Protein AF-A0A173FE95-F1 (afdb_monomer_lite)

Organism: NCBI:txid1844855

InterPro domains:
  IPR000941 Enolase [PTHR11902] (1-89)
  IPR020810 Enolase, C-terminal TIM barrel domain [PF00113] (1-90)
  IPR020810 Enolase, C-terminal TIM barrel domain [SM01192] (1-90)
  IPR036849 Enolase-like, C-terminal domain superfamily [G3DSA:3.20.20.120] (1-90)
  IPR036849 Enolase-like, C-terminal domain superfamily [SSF51604] (1-90)

Secondary structure (DSSP, 8-state):
---EEEEE-TT-SSHHHHHHHHHHHHHHHHHHHHHHH-GGGG-B-TTS-B----S-HHHHHHHHHHHHHHTT-TTS-EEEEE--GGGG--

Structure (mmCIF, N/CA/C/O backbone):
data_AF-A0A173FE95-F1
#
_entry.id   AF-A0A173FE95-F1
#
loop_
_atom_site.group_PDB
_atom_site.id
_atom_site.type_symbol
_atom_site.label_atom_id
_atom_site.label_alt_id
_atom_site.label_comp_id
_atom_site.label_asym_id
_atom_site.label_entity_id
_atom_site.label_seq_id
_atom_site.pdbx_PDB_ins_code
_atom_site.Cartn_x
_atom_site.Cartn_y
_atom_site.Cartn_z
_atom_site.occupancy
_atom_site.B_iso_or_equiv
_atom_site.auth_seq_id
_atom_site.auth_comp_id
_atom_site.auth_asym_id
_atom_site.auth_atom_id
_atom_site.pdbx_PDB_model_num
ATOM 1 N N . ALA A 1 1 ? 6.662 3.752 -16.625 1.00 73.31 1 ALA A N 1
ATOM 2 C CA . ALA A 1 1 ? 6.684 3.169 -15.265 1.00 73.31 1 ALA A CA 1
ATOM 3 C C . ALA A 1 1 ? 5.621 3.884 -14.437 1.00 73.31 1 ALA A C 1
ATOM 5 O O . ALA A 1 1 ? 5.077 4.853 -14.933 1.00 73.31 1 ALA A O 1
ATOM 6 N N . MET A 1 2 ? 5.244 3.410 -13.259 1.00 84.31 2 MET A N 1
ATOM 7 C CA . MET A 1 2 ? 4.471 4.219 -12.305 1.00 84.31 2 MET A CA 1
ATOM 8 C C . MET A 1 2 ? 5.330 4.331 -11.054 1.00 84.31 2 MET A C 1
ATOM 10 O O . MET A 1 2 ? 5.945 3.333 -10.678 1.00 84.31 2 MET A O 1
ATOM 14 N N . GLN A 1 3 ? 5.445 5.532 -10.494 1.00 89.81 3 GLN A N 1
ATOM 15 C CA . GLN A 1 3 ? 6.401 5.796 -9.422 1.00 89.81 3 GLN A CA 1
ATOM 16 C C . GLN A 1 3 ? 5.894 5.241 -8.092 1.00 89.81 3 GLN A C 1
ATOM 18 O O . GLN A 1 3 ? 6.593 4.464 -7.444 1.00 89.81 3 GLN A O 1
ATOM 23 N N . GLU A 1 4 ? 4.657 5.575 -7.723 1.00 94.31 4 GLU A N 1
ATOM 24 C CA . GLU A 1 4 ? 4.115 5.255 -6.405 1.00 94.31 4 GLU A CA 1
ATOM 25 C C . GLU A 1 4 ? 2.792 4.506 -6.486 1.00 94.31 4 GLU A C 1
ATOM 27 O O . GLU A 1 4 ? 1.908 4.800 -7.296 1.00 94.31 4 GLU A O 1
ATOM 32 N N . PHE A 1 5 ? 2.639 3.572 -5.550 1.00 96.69 5 PHE A N 1
ATOM 33 C CA . PHE A 1 5 ? 1.392 2.886 -5.256 1.00 96.69 5 PHE A CA 1
ATOM 34 C C . PHE A 1 5 ? 1.149 2.971 -3.751 1.00 96.69 5 PHE A C 1
ATOM 36 O O . PHE A 1 5 ? 1.884 2.390 -2.950 1.00 96.69 5 PHE A O 1
ATOM 43 N N . MET A 1 6 ? 0.113 3.704 -3.367 1.00 97.88 6 MET A N 1
ATOM 44 C CA . MET A 1 6 ? -0.201 4.036 -1.982 1.00 97.88 6 MET A CA 1
ATOM 45 C C . MET A 1 6 ? -1.465 3.316 -1.517 1.00 97.88 6 MET A C 1
ATOM 47 O O . MET A 1 6 ? -2.387 3.086 -2.298 1.00 97.88 6 MET A O 1
ATOM 51 N N . ILE A 1 7 ? -1.540 3.024 -0.219 1.00 98.44 7 ILE A N 1
ATOM 52 C CA . ILE A 1 7 ? -2.762 2.548 0.439 1.00 98.44 7 ILE A CA 1
ATOM 53 C C . ILE A 1 7 ? -3.428 3.690 1.204 1.00 98.44 7 ILE A C 1
ATOM 55 O O . ILE A 1 7 ? -2.765 4.452 1.904 1.00 98.44 7 ILE A O 1
ATOM 59 N N . LEU A 1 8 ? -4.749 3.798 1.088 1.00 98.56 8 LEU A N 1
ATOM 60 C CA . LEU A 1 8 ? -5.550 4.821 1.751 1.00 98.56 8 LEU A CA 1
ATOM 61 C C . LEU A 1 8 ? -6.590 4.135 2.651 1.00 98.56 8 LEU A C 1
ATOM 63 O O . LEU A 1 8 ? -7.572 3.599 2.134 1.00 98.56 8 LEU A O 1
ATOM 67 N N . PRO A 1 9 ? -6.412 4.131 3.988 1.00 98.50 9 PRO A N 1
ATOM 68 C CA . PRO A 1 9 ? -7.340 3.496 4.930 1.00 98.50 9 PRO A CA 1
ATOM 69 C C . PRO A 1 9 ? -8.650 4.281 5.139 1.00 98.50 9 PRO A C 1
ATOM 71 O O . PRO A 1 9 ? -8.954 4.749 6.235 1.00 98.50 9 PRO A O 1
ATOM 74 N N . THR A 1 10 ? -9.442 4.443 4.081 1.00 98.50 10 THR A N 1
ATOM 75 C CA . THR A 1 10 ? -10.687 5.236 4.068 1.00 98.50 10 THR A CA 1
ATOM 76 C C . THR A 1 10 ? -11.804 4.652 4.938 1.00 98.50 10 THR A C 1
ATOM 78 O O . THR A 1 10 ? -12.690 5.387 5.365 1.00 98.50 10 THR A O 1
ATOM 81 N N . GLY A 1 11 ? -11.761 3.350 5.235 1.00 98.38 11 GLY A N 1
ATOM 82 C CA . GLY A 1 11 ? -12.726 2.662 6.097 1.00 98.38 11 GLY A CA 1
ATOM 83 C C . GLY A 1 11 ? -12.399 2.698 7.595 1.00 98.38 11 GLY A C 1
ATOM 84 O O . GLY A 1 11 ? -13.061 2.001 8.368 1.00 98.38 11 GLY A O 1
ATOM 85 N N . ALA A 1 12 ? -11.368 3.438 8.013 1.00 98.56 12 ALA A N 1
ATOM 86 C CA . ALA A 1 12 ? -11.011 3.613 9.419 1.00 98.56 12 ALA A CA 1
ATOM 87 C C . ALA A 1 12 ? -11.919 4.641 10.122 1.00 98.56 12 ALA A C 1
ATOM 89 O O . ALA A 1 12 ? -12.329 5.640 9.538 1.00 98.56 12 ALA A O 1
ATOM 90 N N . SER A 1 13 ? -12.190 4.430 11.412 1.00 98.38 13 SER A N 1
ATOM 91 C CA . SER A 1 13 ? -12.999 5.326 12.258 1.00 98.38 13 SER A CA 1
ATOM 92 C C . SER A 1 13 ? -12.193 6.443 12.931 1.00 98.38 13 SER A C 1
ATOM 94 O O . SER A 1 13 ? -12.757 7.360 13.525 1.00 98.38 13 SER A O 1
ATOM 96 N N . SER A 1 14 ? -10.863 6.368 12.867 1.00 98.69 14 SER A N 1
ATOM 97 C CA . SER A 1 14 ? -9.952 7.366 13.423 1.00 98.69 14 SER A CA 1
ATOM 98 C C . SER A 1 14 ? -8.604 7.323 12.715 1.00 98.69 14 SER A C 1
ATOM 100 O O . SER A 1 14 ? -8.231 6.309 12.123 1.00 98.69 14 SER A O 1
ATOM 102 N N . PHE A 1 15 ? -7.828 8.399 12.840 1.00 98.62 15 PHE A N 1
ATOM 103 C CA . PHE A 1 15 ? -6.464 8.428 12.314 1.00 98.62 15 PHE A CA 1
ATOM 104 C C . PHE A 1 15 ? -5.571 7.354 12.956 1.00 98.62 15 PHE A C 1
ATOM 106 O O . PHE A 1 15 ? -4.794 6.701 12.267 1.00 98.62 15 PHE A O 1
ATOM 113 N N . THR A 1 16 ? -5.722 7.099 14.259 1.00 98.75 16 THR A N 1
ATOM 114 C CA . THR A 1 16 ? -4.993 6.026 14.955 1.00 98.75 16 THR A CA 1
ATOM 115 C C . THR A 1 16 ? -5.296 4.655 14.354 1.00 98.75 16 THR A C 1
ATOM 117 O O . THR A 1 16 ? -4.387 3.851 14.147 1.00 98.75 16 THR A O 1
ATOM 120 N N . GLU A 1 17 ? -6.565 4.383 14.039 1.00 98.75 17 GLU A N 1
ATOM 121 C CA . GLU A 1 17 ? -6.950 3.145 13.363 1.00 98.75 17 GLU A CA 1
ATOM 122 C C . GLU A 1 17 ? -6.389 3.087 11.936 1.00 98.75 17 GLU A C 1
ATOM 124 O O . GLU A 1 17 ? -5.855 2.048 11.552 1.00 98.75 17 GLU A O 1
ATOM 129 N N . ALA A 1 18 ? -6.433 4.194 11.187 1.00 98.81 18 ALA A N 1
ATOM 130 C CA . ALA A 1 18 ? -5.862 4.274 9.843 1.00 98.81 18 ALA A CA 1
ATOM 131 C C . ALA A 1 18 ? -4.356 3.962 9.846 1.00 98.81 18 ALA A C 1
ATOM 133 O O . ALA A 1 18 ? -3.890 3.144 9.055 1.00 98.81 18 ALA A O 1
ATOM 134 N N . MET A 1 19 ? -3.605 4.539 10.788 1.00 98.75 19 MET A N 1
ATOM 135 C CA . MET A 1 19 ? -2.172 4.272 10.949 1.00 98.75 19 MET A CA 1
ATOM 136 C C . MET A 1 19 ? -1.888 2.809 11.292 1.00 98.75 19 MET A C 1
ATOM 138 O O . MET A 1 19 ? -0.960 2.212 10.742 1.00 98.75 19 MET A O 1
ATOM 142 N N . ARG A 1 20 ? -2.702 2.207 12.167 1.00 98.81 20 ARG A N 1
ATOM 143 C CA . ARG A 1 20 ? -2.598 0.782 12.500 1.00 98.81 20 ARG A CA 1
ATOM 144 C C . ARG A 1 20 ? -2.855 -0.096 11.273 1.00 98.81 20 ARG A C 1
ATOM 146 O O . ARG A 1 20 ? -2.042 -0.969 10.985 1.00 98.81 20 ARG A O 1
ATOM 153 N N . MET A 1 21 ? -3.932 0.168 10.527 1.00 98.81 21 MET A N 1
ATOM 154 C CA . MET A 1 21 ? -4.247 -0.542 9.280 1.00 98.81 21 MET A CA 1
ATOM 155 C C . MET A 1 21 ? -3.094 -0.442 8.278 1.00 98.81 21 MET A C 1
ATOM 157 O O . MET A 1 21 ? -2.644 -1.463 7.763 1.00 98.81 21 MET A O 1
ATOM 161 N N . GLY A 1 22 ? -2.581 0.770 8.045 1.00 98.69 22 GLY A N 1
ATOM 162 C CA . GLY A 1 22 ? -1.471 1.004 7.124 1.00 98.69 22 GLY A CA 1
ATOM 163 C C . GLY A 1 22 ? -0.206 0.232 7.509 1.00 98.69 22 GLY A C 1
ATOM 164 O O . GLY A 1 22 ? 0.377 -0.453 6.670 1.00 98.69 22 GLY A O 1
ATOM 165 N N . SER A 1 23 ? 0.175 0.271 8.790 1.00 98.75 23 SER A N 1
ATOM 166 C CA . SER A 1 23 ? 1.343 -0.451 9.318 1.00 98.75 23 SER A CA 1
ATOM 167 C C . SER A 1 23 ? 1.209 -1.972 9.187 1.00 98.75 23 SER A C 1
ATOM 169 O O . SER A 1 23 ? 2.129 -2.655 8.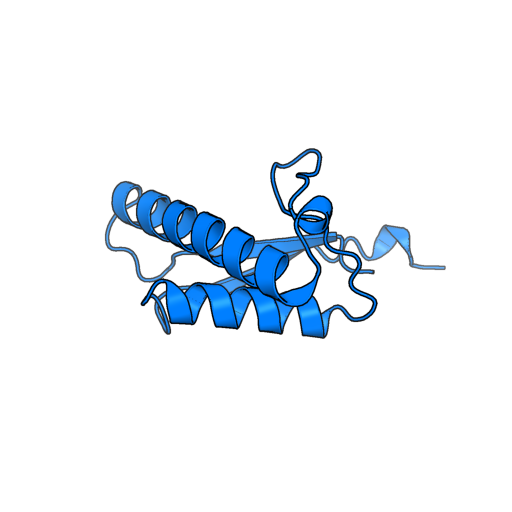731 1.00 98.75 23 SER A O 1
ATOM 171 N N . GLU A 1 24 ? 0.044 -2.522 9.533 1.00 98.81 24 GLU A N 1
ATOM 172 C CA . GLU A 1 24 ? -0.212 -3.957 9.402 1.00 98.81 24 GLU A CA 1
ATOM 173 C C . GLU A 1 24 ? -0.169 -4.401 7.931 1.00 98.81 24 GLU A C 1
ATOM 175 O O . GLU A 1 24 ? 0.500 -5.385 7.606 1.00 98.81 24 GLU A O 1
ATOM 180 N N . ILE A 1 25 ? -0.793 -3.643 7.020 1.00 98.81 25 ILE A N 1
ATOM 181 C CA . ILE A 1 25 ? -0.741 -3.922 5.576 1.00 98.81 25 ILE A CA 1
ATOM 182 C C . ILE A 1 25 ? 0.697 -3.855 5.062 1.00 98.81 25 ILE A C 1
ATOM 184 O O . ILE A 1 25 ? 1.102 -4.743 4.317 1.00 98.81 25 ILE A O 1
ATOM 188 N N . TYR A 1 26 ? 1.487 -2.866 5.484 1.00 98.69 26 TYR A N 1
ATOM 189 C CA . TYR A 1 26 ? 2.893 -2.739 5.097 1.00 98.69 26 TYR A CA 1
ATOM 190 C C . TYR A 1 26 ? 3.724 -3.965 5.519 1.00 98.69 26 TYR A C 1
ATOM 192 O O . TYR A 1 26 ? 4.471 -4.528 4.712 1.00 98.69 26 TYR A O 1
ATOM 200 N N . HIS A 1 27 ? 3.550 -4.463 6.748 1.00 98.62 27 HIS A N 1
ATOM 201 C CA . HIS A 1 27 ? 4.221 -5.689 7.195 1.00 98.62 27 HIS A CA 1
ATOM 202 C C . HIS A 1 27 ? 3.755 -6.938 6.432 1.00 98.62 27 HIS A C 1
ATOM 204 O O . HIS A 1 27 ? 4.577 -7.791 6.079 1.00 98.62 27 HIS A O 1
ATOM 210 N N . HIS A 1 28 ? 2.460 -7.044 6.125 1.00 98.62 28 HIS A N 1
ATOM 211 C CA . HIS A 1 28 ? 1.945 -8.125 5.284 1.00 98.62 28 HIS A CA 1
ATOM 212 C C . HIS A 1 28 ? 2.478 -8.042 3.849 1.00 98.62 28 HIS A C 1
ATOM 214 O O . HIS A 1 28 ? 2.855 -9.072 3.287 1.00 98.62 28 HIS A O 1
ATOM 220 N N . LEU A 1 29 ? 2.585 -6.840 3.281 1.00 98.44 29 LEU A N 1
ATOM 221 C CA . LEU A 1 29 ? 3.160 -6.606 1.960 1.00 98.44 29 LEU A CA 1
ATOM 222 C C . LEU A 1 29 ? 4.623 -7.053 1.916 1.00 98.44 29 LEU A C 1
ATOM 224 O O . LEU A 1 29 ? 5.001 -7.781 1.000 1.00 98.44 29 LEU A O 1
ATOM 228 N N . LYS A 1 30 ? 5.414 -6.743 2.953 1.00 98.19 30 LYS A N 1
ATOM 229 C CA . LYS A 1 30 ? 6.787 -7.255 3.091 1.00 98.19 30 LYS A CA 1
ATOM 230 C C . LYS A 1 30 ? 6.841 -8.779 3.004 1.00 98.19 30 LYS A C 1
ATOM 232 O O . LYS A 1 30 ? 7.691 -9.332 2.309 1.00 98.19 30 LYS A O 1
ATOM 237 N N . ALA A 1 31 ? 5.938 -9.468 3.703 1.00 98.00 31 ALA A N 1
ATOM 238 C CA . ALA A 1 31 ? 5.874 -10.927 3.695 1.00 98.00 31 ALA A CA 1
ATOM 239 C C . ALA A 1 31 ? 5.453 -11.488 2.325 1.00 98.00 31 ALA A C 1
ATOM 241 O O . ALA A 1 31 ? 6.025 -12.481 1.874 1.00 98.00 31 ALA A O 1
ATOM 242 N N . VAL A 1 32 ? 4.492 -10.847 1.650 1.00 97.62 32 VAL A N 1
ATOM 243 C CA . VAL A 1 32 ? 4.057 -11.215 0.290 1.00 97.62 32 VAL A CA 1
ATOM 244 C C . VAL A 1 32 ? 5.205 -11.052 -0.708 1.00 97.62 32 VAL A C 1
ATOM 246 O O . VAL A 1 32 ? 5.505 -11.989 -1.448 1.00 97.62 32 VAL A O 1
ATOM 249 N N . ILE A 1 33 ? 5.887 -9.904 -0.686 1.00 97.12 33 ILE A N 1
ATOM 250 C CA . ILE A 1 33 ? 7.031 -9.618 -1.558 1.00 97.12 33 ILE A CA 1
ATOM 251 C C . ILE A 1 33 ? 8.158 -10.616 -1.298 1.00 97.12 33 ILE A C 1
ATOM 253 O O . ILE A 1 33 ? 8.630 -11.254 -2.237 1.00 97.12 33 ILE A O 1
ATOM 257 N N . LYS A 1 34 ? 8.527 -10.833 -0.027 1.00 96.75 34 LYS A N 1
ATOM 258 C CA . LYS A 1 34 ? 9.553 -11.815 0.347 1.00 96.75 34 LYS A CA 1
ATOM 259 C C . LYS A 1 34 ? 9.221 -13.219 -0.155 1.00 96.75 34 LYS A C 1
ATOM 261 O O . LYS A 1 34 ? 10.110 -13.924 -0.621 1.00 96.75 34 LYS A O 1
ATOM 266 N N . GLY A 1 35 ? 7.957 -13.630 -0.045 1.00 95.88 35 GLY A N 1
ATOM 267 C CA . GLY A 1 35 ? 7.504 -14.949 -0.483 1.00 95.88 35 GLY A CA 1
ATOM 268 C C . GLY A 1 35 ? 7.561 -15.149 -1.999 1.00 95.88 35 GLY A C 1
ATOM 269 O O . GLY A 1 35 ? 7.802 -16.267 -2.443 1.00 95.88 35 GLY A O 1
ATOM 270 N N . ARG A 1 36 ? 7.360 -14.085 -2.787 1.00 94.06 36 ARG A N 1
ATOM 271 C CA . ARG A 1 36 ? 7.330 -14.154 -4.258 1.00 94.06 36 ARG A CA 1
ATOM 272 C C . ARG A 1 36 ? 8.684 -13.880 -4.915 1.00 94.06 36 ARG A C 1
ATOM 274 O O . ARG A 1 36 ? 9.014 -14.533 -5.897 1.00 94.06 36 ARG A O 1
ATOM 281 N N . PHE A 1 37 ? 9.453 -12.931 -4.385 1.00 93.81 37 PHE A N 1
ATOM 282 C CA . PHE A 1 37 ? 10.662 -12.402 -5.031 1.00 93.81 37 PHE A CA 1
ATOM 283 C C . PHE A 1 37 ? 11.942 -12.605 -4.208 1.00 93.81 37 PHE A C 1
ATOM 285 O O . PHE A 1 37 ? 13.026 -12.262 -4.671 1.00 93.81 37 PHE A O 1
ATOM 292 N N . GLY A 1 38 ? 11.841 -13.172 -3.002 1.00 93.44 38 GLY A N 1
ATOM 293 C CA . GLY A 1 38 ? 12.978 -13.377 -2.104 1.00 93.44 38 GLY A CA 1
ATOM 294 C C . GLY A 1 38 ? 13.233 -12.206 -1.152 1.00 93.44 38 GLY A C 1
ATOM 295 O O . GLY A 1 38 ? 12.566 -11.173 -1.191 1.00 93.44 38 GLY A O 1
ATOM 296 N N . LEU A 1 39 ? 14.190 -12.390 -0.237 1.00 91.56 39 LEU A N 1
ATOM 297 C CA . LEU A 1 39 ? 14.483 -11.425 0.831 1.00 91.56 39 LEU A CA 1
ATOM 298 C C . LEU A 1 39 ? 14.961 -10.072 0.289 1.00 91.56 39 LEU A C 1
ATOM 300 O O . LEU A 1 39 ? 14.542 -9.034 0.803 1.00 91.56 39 LEU A O 1
ATOM 304 N N . ASP A 1 40 ? 15.783 -10.090 -0.757 1.00 91.44 40 ASP A N 1
ATOM 305 C CA . ASP A 1 40 ? 16.437 -8.895 -1.302 1.00 91.44 40 ASP A CA 1
ATOM 306 C C . ASP A 1 40 ? 15.433 -7.903 -1.907 1.00 91.44 40 ASP A C 1
ATOM 308 O O . ASP A 1 40 ? 15.654 -6.696 -1.886 1.00 91.44 40 ASP A O 1
ATOM 312 N N . ALA A 1 41 ? 14.263 -8.388 -2.336 1.00 93.31 41 ALA A N 1
ATOM 313 C CA . ALA A 1 41 ? 13.170 -7.562 -2.845 1.00 93.31 41 ALA A CA 1
ATOM 314 C C . ALA A 1 41 ? 12.436 -6.751 -1.755 1.00 93.31 41 ALA A C 1
ATOM 316 O O . ALA A 1 41 ? 11.504 -6.013 -2.063 1.00 93.31 41 ALA A O 1
ATOM 317 N N . THR A 1 42 ? 12.820 -6.896 -0.480 1.00 94.62 42 THR A N 1
ATOM 318 C CA . THR A 1 42 ? 12.227 -6.155 0.651 1.00 94.62 42 THR A CA 1
ATOM 319 C C . THR A 1 42 ? 13.065 -4.972 1.132 1.00 94.62 42 THR A C 1
ATOM 321 O O . THR A 1 42 ? 12.787 -4.423 2.203 1.00 94.62 42 THR A O 1
ATOM 324 N N . ALA A 1 43 ? 14.080 -4.579 0.358 1.00 94.12 43 ALA A N 1
ATOM 325 C CA . ALA A 1 43 ? 14.743 -3.295 0.533 1.00 94.12 43 ALA A CA 1
ATOM 326 C C . ALA A 1 43 ? 13.743 -2.143 0.335 1.00 94.12 43 ALA A C 1
ATOM 328 O O . ALA A 1 43 ? 12.759 -2.271 -0.401 1.00 94.12 43 ALA A O 1
ATOM 329 N N . VAL A 1 44 ? 13.995 -1.035 1.028 1.00 95.38 44 VAL A N 1
ATOM 330 C CA . VAL A 1 44 ? 13.138 0.151 0.997 1.00 95.38 44 VAL A CA 1
ATOM 331 C C . VAL A 1 44 ? 13.786 1.255 0.171 1.00 95.38 44 VAL A C 1
ATOM 333 O O . VAL A 1 44 ? 15.007 1.404 0.205 1.00 95.38 44 VAL A O 1
ATOM 336 N N . GLY A 1 45 ? 12.966 1.993 -0.574 1.00 91.88 45 GLY A N 1
ATOM 337 C CA . GLY A 1 45 ? 13.377 3.215 -1.265 1.00 91.88 45 GLY A CA 1
ATOM 338 C C . GLY A 1 45 ? 13.359 4.438 -0.346 1.00 91.88 45 GLY A C 1
ATOM 339 O O . GLY A 1 45 ? 13.145 4.320 0.864 1.00 91.88 45 GLY A O 1
ATOM 340 N N . ASP A 1 46 ? 13.527 5.616 -0.943 1.00 92.75 46 ASP A N 1
ATOM 341 C CA . ASP A 1 46 ? 13.668 6.891 -0.224 1.00 92.75 46 ASP A CA 1
ATOM 342 C C . ASP A 1 46 ? 12.442 7.244 0.635 1.00 92.75 46 ASP A C 1
ATOM 344 O O . ASP A 1 46 ? 12.577 7.815 1.716 1.00 92.75 46 ASP A O 1
ATOM 348 N N . GLU A 1 47 ? 11.248 6.826 0.208 1.00 94.88 47 GLU A N 1
ATOM 349 C CA . GLU A 1 47 ? 9.983 7.059 0.921 1.00 94.88 47 GLU A CA 1
ATOM 350 C C . GLU A 1 47 ? 9.565 5.891 1.831 1.00 94.88 47 GLU A C 1
ATOM 352 O O . GLU A 1 47 ? 8.457 5.849 2.364 1.00 94.88 47 GLU A O 1
ATOM 357 N N . GLY A 1 48 ? 10.435 4.893 2.006 1.00 95.88 48 GLY A N 1
ATOM 358 C CA . GLY A 1 48 ? 10.171 3.733 2.860 1.00 95.88 48 GLY A CA 1
ATOM 359 C C . GLY A 1 48 ? 9.299 2.640 2.224 1.00 95.88 48 GLY A C 1
ATOM 360 O O . GLY A 1 48 ? 9.124 1.577 2.827 1.00 95.88 48 GLY A O 1
ATOM 361 N N . GLY A 1 49 ? 8.781 2.848 1.010 1.00 96.44 49 GLY A N 1
ATOM 362 C CA . GLY A 1 49 ? 8.103 1.819 0.216 1.00 96.44 49 GLY A CA 1
ATOM 363 C C . GLY A 1 49 ? 9.052 0.710 -0.258 1.00 96.44 49 GLY A C 1
ATOM 364 O O . GLY A 1 49 ? 10.261 0.912 -0.352 1.00 96.44 49 GLY A O 1
ATOM 365 N N . PHE A 1 50 ? 8.513 -0.474 -0.562 1.00 96.25 50 PHE A N 1
ATOM 366 C CA . PHE A 1 50 ? 9.297 -1.568 -1.148 1.00 96.25 50 PHE A CA 1
ATOM 367 C C . PHE A 1 50 ? 9.474 -1.373 -2.654 1.00 96.25 50 PHE A C 1
ATOM 369 O O . PHE A 1 50 ? 8.532 -0.974 -3.335 1.00 96.25 50 PHE A O 1
ATOM 376 N N . ALA A 1 51 ? 10.642 -1.752 -3.174 1.00 91.56 51 ALA A N 1
ATOM 377 C CA . ALA A 1 51 ? 10.960 -1.676 -4.600 1.00 91.56 51 ALA A CA 1
ATOM 378 C C . ALA A 1 51 ? 11.289 -3.065 -5.194 1.00 91.56 51 ALA A C 1
ATOM 380 O O . ALA A 1 51 ? 12.435 -3.321 -5.574 1.00 91.56 51 ALA A O 1
ATOM 381 N N . PRO A 1 52 ? 10.323 -4.008 -5.250 1.00 88.75 52 PRO A N 1
ATOM 382 C CA . PRO A 1 52 ? 10.544 -5.275 -5.936 1.00 88.75 52 PRO A CA 1
ATOM 383 C C . PRO A 1 52 ? 10.763 -5.044 -7.437 1.00 88.75 52 PRO A C 1
ATOM 385 O O . PRO A 1 52 ? 10.245 -4.092 -8.015 1.00 88.75 52 PRO A O 1
ATOM 388 N N . ASN A 1 53 ? 11.506 -5.940 -8.089 1.00 85.06 53 ASN A N 1
ATOM 389 C CA . ASN A 1 53 ? 11.730 -5.863 -9.532 1.00 85.06 53 ASN A CA 1
ATOM 390 C C . ASN A 1 53 ? 10.478 -6.327 -10.299 1.00 85.06 53 ASN A C 1
ATOM 392 O O . ASN A 1 53 ? 10.361 -7.493 -10.681 1.00 85.06 53 ASN A O 1
ATOM 396 N N . ILE A 1 54 ? 9.521 -5.416 -10.469 1.00 82.94 54 ILE A N 1
ATOM 397 C CA . ILE A 1 54 ? 8.251 -5.642 -11.166 1.00 82.94 54 ILE A CA 1
ATOM 398 C C . ILE A 1 54 ? 8.320 -5.050 -12.571 1.00 82.94 54 ILE A C 1
ATOM 400 O O . ILE A 1 54 ? 8.615 -3.874 -12.752 1.00 82.94 54 ILE A O 1
ATOM 404 N N . LEU A 1 55 ? 8.015 -5.876 -13.573 1.00 77.38 55 LEU A N 1
ATOM 405 C CA . LEU A 1 55 ? 8.011 -5.470 -14.983 1.00 77.38 55 LEU A CA 1
ATOM 406 C C . LEU A 1 55 ? 6.657 -4.890 -15.422 1.00 77.38 55 LEU A C 1
ATOM 408 O O . LEU A 1 55 ? 6.579 -4.193 -16.432 1.00 77.38 55 LEU A O 1
ATOM 412 N N . ASN A 1 56 ? 5.589 -5.178 -14.673 1.00 84.75 56 ASN A N 1
ATOM 413 C CA . ASN A 1 56 ? 4.226 -4.755 -14.964 1.00 84.75 56 ASN A CA 1
ATOM 414 C C . ASN A 1 56 ? 3.615 -4.044 -13.750 1.00 84.75 56 ASN A C 1
ATOM 416 O O . ASN A 1 56 ? 3.557 -4.600 -12.657 1.00 84.75 56 ASN A O 1
ATOM 420 N N . ASN A 1 57 ? 3.077 -2.842 -13.959 1.00 85.69 57 ASN A N 1
ATOM 421 C CA . ASN A 1 57 ? 2.394 -2.064 -12.921 1.00 85.69 57 ASN A CA 1
ATOM 422 C C . ASN A 1 57 ? 1.192 -2.807 -12.308 1.00 85.69 57 ASN A C 1
ATOM 424 O O . ASN A 1 57 ? 0.865 -2.608 -11.141 1.00 85.69 57 ASN A O 1
ATOM 428 N N . LYS A 1 58 ? 0.534 -3.685 -13.078 1.00 89.25 58 LYS A N 1
ATOM 429 C CA . LYS A 1 58 ? -0.571 -4.504 -12.565 1.00 89.25 58 LYS A CA 1
ATOM 430 C C . LYS A 1 58 ? -0.114 -5.456 -11.458 1.00 89.25 58 LYS A C 1
ATOM 432 O O . LYS A 1 58 ? -0.850 -5.652 -10.497 1.00 89.25 58 LYS A O 1
ATOM 437 N N . ASP A 1 59 ? 1.107 -5.976 -11.548 1.00 91.06 59 ASP A N 1
ATOM 438 C CA . ASP A 1 59 ? 1.646 -6.873 -10.526 1.00 91.06 59 ASP A CA 1
ATOM 439 C C . ASP A 1 59 ? 1.801 -6.136 -9.187 1.00 91.06 59 ASP A C 1
ATOM 441 O O . ASP A 1 59 ? 1.547 -6.721 -8.136 1.00 91.06 59 ASP A O 1
ATOM 445 N N . ALA A 1 60 ? 2.141 -4.839 -9.207 1.00 92.69 60 ALA A N 1
ATOM 446 C CA . ALA A 1 60 ? 2.179 -4.004 -8.004 1.00 92.69 60 ALA A CA 1
ATOM 447 C C . ALA A 1 60 ? 0.801 -3.924 -7.326 1.00 92.69 60 ALA A C 1
ATOM 449 O O . ALA A 1 60 ? 0.684 -4.131 -6.116 1.00 92.69 60 ALA A O 1
ATOM 450 N N . LEU A 1 61 ? -0.254 -3.695 -8.116 1.00 94.94 61 LEU A N 1
ATOM 451 C CA . LEU A 1 61 ? -1.632 -3.657 -7.623 1.00 94.94 61 LEU A CA 1
ATOM 452 C C . LEU A 1 61 ? -2.063 -5.011 -7.045 1.00 94.94 61 LEU A C 1
ATOM 454 O O . LEU A 1 61 ? -2.665 -5.049 -5.972 1.00 94.94 61 LEU A O 1
ATOM 458 N N . ASP A 1 62 ? -1.715 -6.117 -7.704 1.00 95.50 62 ASP A N 1
ATOM 459 C CA . ASP A 1 62 ? -2.052 -7.465 -7.238 1.00 95.50 62 ASP A CA 1
ATOM 460 C C . ASP A 1 62 ? -1.345 -7.807 -5.910 1.00 95.50 62 ASP A C 1
ATOM 462 O O . ASP A 1 62 ? -1.947 -8.416 -5.020 1.00 95.50 62 ASP A O 1
ATOM 466 N N . LEU A 1 63 ? -0.087 -7.380 -5.733 1.00 96.50 63 LEU A N 1
ATOM 467 C CA . LEU A 1 63 ? 0.651 -7.528 -4.470 1.00 96.50 63 LEU A CA 1
ATOM 468 C C . LEU A 1 63 ? -0.008 -6.744 -3.330 1.00 96.50 63 LEU A C 1
ATOM 470 O O . LEU A 1 63 ? -0.186 -7.282 -2.234 1.00 96.50 63 LEU A O 1
ATOM 474 N 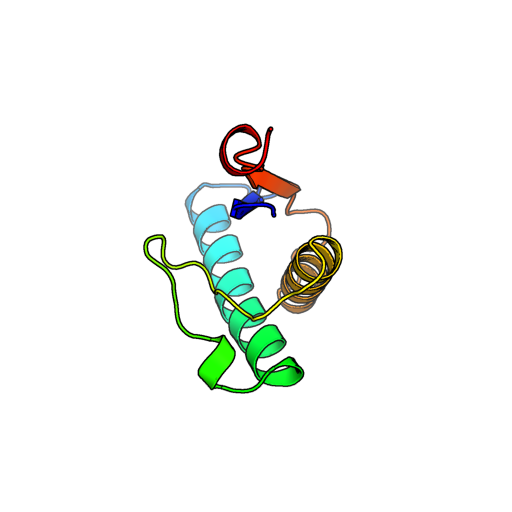N . ILE A 1 64 ? -0.388 -5.489 -3.590 1.00 97.50 64 ILE A N 1
ATOM 475 C CA . ILE A 1 64 ? -1.052 -4.626 -2.606 1.00 97.50 64 ILE A CA 1
ATOM 476 C C . ILE A 1 64 ? -2.421 -5.201 -2.232 1.00 97.50 64 ILE A C 1
ATOM 478 O O . ILE A 1 64 ? -2.734 -5.307 -1.046 1.00 97.50 64 ILE A O 1
ATOM 482 N N . GLN A 1 65 ? -3.213 -5.653 -3.209 1.00 97.94 65 GLN A N 1
ATOM 483 C CA . GLN A 1 65 ? -4.504 -6.296 -2.944 1.00 97.94 65 GLN A CA 1
ATOM 484 C C . GLN A 1 65 ? -4.356 -7.580 -2.118 1.00 97.94 65 GLN A C 1
ATOM 486 O O . GLN A 1 65 ? -5.140 -7.810 -1.191 1.00 97.94 65 GLN A O 1
ATOM 491 N N . GLU A 1 66 ? -3.340 -8.407 -2.394 1.00 98.12 66 GLU A N 1
ATOM 492 C CA . GLU A 1 66 ? -3.057 -9.586 -1.571 1.00 98.12 66 GLU A CA 1
ATOM 493 C C . GLU A 1 66 ? -2.697 -9.193 -0.132 1.00 98.12 66 GLU A C 1
ATOM 495 O O . GLU A 1 66 ? -3.201 -9.808 0.812 1.00 98.12 66 GLU A O 1
ATOM 500 N N . ALA A 1 67 ? -1.867 -8.162 0.052 1.00 98.50 67 ALA A N 1
ATOM 501 C CA . ALA A 1 67 ? -1.486 -7.670 1.373 1.00 98.50 67 ALA A CA 1
ATOM 502 C C . ALA A 1 67 ? -2.693 -7.135 2.161 1.00 98.50 67 ALA A C 1
ATOM 504 O O . ALA A 1 67 ? -2.881 -7.523 3.315 1.00 98.50 67 ALA A O 1
ATOM 505 N N . ILE A 1 68 ? -3.559 -6.334 1.525 1.00 98.75 68 ILE A N 1
ATOM 506 C CA . ILE A 1 68 ? -4.814 -5.828 2.112 1.00 98.75 68 ILE A CA 1
ATOM 507 C C . ILE A 1 68 ? -5.705 -6.990 2.565 1.00 98.75 68 ILE A C 1
ATOM 509 O O . ILE A 1 68 ? -6.232 -6.984 3.682 1.00 98.75 68 ILE A O 1
ATOM 513 N N . LYS A 1 69 ? -5.856 -8.016 1.716 1.00 98.44 69 LYS A N 1
ATOM 514 C CA . LYS A 1 69 ? -6.653 -9.205 2.036 1.00 98.44 69 LYS A CA 1
ATOM 515 C C . LYS A 1 69 ? -6.056 -9.987 3.206 1.00 98.44 69 LYS A C 1
ATOM 517 O O . LYS A 1 69 ? -6.796 -10.375 4.106 1.00 98.44 69 LYS A O 1
ATOM 522 N N . LYS A 1 70 ? -4.738 -10.209 3.213 1.00 98.38 70 LYS A N 1
ATOM 523 C CA . LYS A 1 70 ? -4.037 -10.927 4.292 1.00 98.38 70 LYS A CA 1
ATOM 524 C C . LYS A 1 70 ? -4.083 -10.186 5.627 1.00 98.38 70 LYS A C 1
ATOM 526 O O . LYS A 1 70 ? -4.168 -10.845 6.656 1.00 98.38 70 LYS A O 1
ATOM 531 N N . ALA A 1 71 ? -4.080 -8.857 5.597 1.00 98.50 71 ALA A N 1
ATOM 532 C CA . ALA A 1 71 ? -4.240 -8.013 6.777 1.00 98.50 71 ALA A CA 1
ATOM 533 C C . ALA A 1 71 ? -5.696 -7.938 7.286 1.00 98.50 71 ALA A C 1
ATOM 535 O O . ALA A 1 71 ? -5.947 -7.389 8.352 1.00 98.50 71 ALA A O 1
ATOM 536 N N . GLY A 1 72 ? -6.671 -8.485 6.546 1.00 98.56 72 GLY A N 1
ATOM 537 C CA . GLY A 1 72 ? -8.079 -8.496 6.955 1.00 98.56 72 GLY A CA 1
ATOM 538 C C . GLY A 1 72 ? -8.828 -7.179 6.716 1.00 98.56 72 GLY A C 1
ATOM 539 O O . GLY A 1 72 ? -9.872 -6.958 7.326 1.00 98.56 72 GLY A O 1
ATOM 540 N N . TYR A 1 73 ? -8.334 -6.318 5.818 1.00 98.62 73 TYR A N 1
ATOM 541 C CA . TYR A 1 73 ? -8.894 -4.980 5.556 1.00 98.62 73 TYR A CA 1
ATOM 542 C C . TYR A 1 73 ? -9.564 -4.825 4.186 1.00 98.62 73 TYR A C 1
ATOM 544 O O . TYR A 1 73 ? -9.748 -3.709 3.702 1.00 98.62 73 TYR A O 1
ATOM 552 N N . ALA A 1 74 ? -9.954 -5.929 3.543 1.00 97.62 74 ALA A N 1
ATOM 553 C CA . ALA A 1 74 ? -10.685 -5.875 2.278 1.00 97.62 74 ALA A CA 1
ATOM 554 C C . ALA A 1 74 ? -11.948 -4.995 2.399 1.00 97.62 74 ALA A C 1
ATOM 556 O O . ALA A 1 74 ? -12.722 -5.136 3.346 1.00 97.62 74 ALA A O 1
ATOM 557 N N . GLY A 1 75 ? -12.135 -4.075 1.446 1.00 97.81 75 GLY A N 1
ATOM 558 C CA . GLY A 1 75 ? -13.248 -3.117 1.439 1.00 97.81 75 GLY A CA 1
ATOM 559 C C . GLY A 1 75 ? -13.102 -1.928 2.398 1.00 97.81 75 GLY A C 1
ATOM 560 O O . GLY A 1 75 ? -14.030 -1.134 2.505 1.00 97.81 75 GLY A O 1
ATOM 561 N N . LYS A 1 76 ? -11.968 -1.794 3.101 1.00 98.44 76 LYS A N 1
ATOM 562 C CA . LYS A 1 76 ? -11.662 -0.641 3.973 1.00 98.44 76 LYS A CA 1
ATOM 563 C C . LYS A 1 76 ? -10.491 0.213 3.481 1.00 98.44 76 LYS A C 1
ATOM 565 O O . LYS A 1 76 ? -10.160 1.206 4.125 1.00 98.44 76 LYS A O 1
ATOM 570 N N . ILE A 1 77 ? -9.844 -0.206 2.395 1.00 98.69 77 ILE A N 1
ATOM 571 C CA . ILE A 1 77 ? -8.618 0.385 1.864 1.00 98.69 77 ILE A CA 1
ATOM 572 C C . ILE A 1 77 ? -8.830 0.684 0.384 1.00 98.69 77 ILE A C 1
ATOM 574 O O . ILE A 1 77 ? -9.172 -0.224 -0.373 1.00 98.69 77 ILE A O 1
ATOM 578 N N . GLU A 1 78 ? -8.579 1.925 -0.009 1.00 98.12 78 GLU A N 1
ATOM 579 C CA . GLU A 1 78 ? -8.465 2.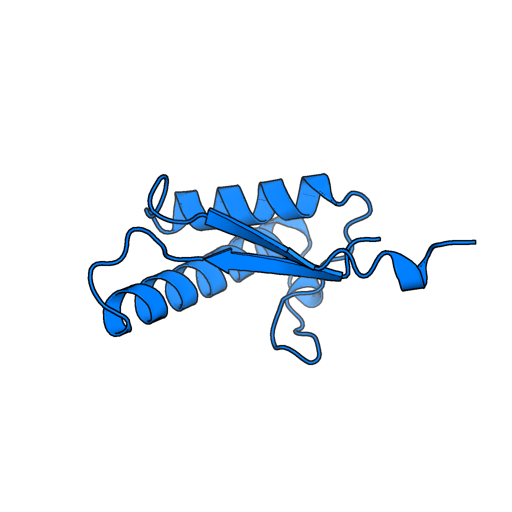338 -1.409 1.00 98.12 78 GLU A CA 1
ATOM 580 C C . GLU A 1 78 ? -6.990 2.389 -1.828 1.00 98.12 78 GLU A C 1
ATOM 582 O O . GLU A 1 78 ? -6.094 2.430 -0.979 1.00 98.12 78 GLU A O 1
ATOM 587 N N . ILE A 1 79 ? -6.727 2.392 -3.136 1.00 97.44 79 ILE A N 1
ATOM 588 C CA . ILE A 1 79 ? -5.371 2.512 -3.688 1.00 97.44 79 ILE A CA 1
ATOM 589 C C . ILE A 1 79 ? -5.237 3.851 -4.415 1.00 97.44 79 ILE A C 1
ATOM 591 O O . ILE A 1 79 ? -6.058 4.189 -5.266 1.00 97.44 79 ILE A O 1
ATOM 595 N N . GLY A 1 80 ? -4.186 4.595 -4.079 1.00 96.94 80 GLY A N 1
ATOM 596 C CA . GLY A 1 80 ? -3.763 5.811 -4.769 1.00 96.94 80 GLY A CA 1
ATOM 597 C C . GLY A 1 80 ? -2.503 5.546 -5.586 1.00 96.94 80 GLY A C 1
ATOM 598 O O . GLY A 1 80 ? -1.747 4.625 -5.279 1.00 96.94 80 GLY A O 1
ATOM 599 N N . MET A 1 81 ? -2.276 6.332 -6.635 1.00 96.31 81 MET A N 1
ATOM 600 C CA . MET A 1 81 ? -1.121 6.162 -7.518 1.00 96.31 81 MET A CA 1
ATOM 601 C C . MET A 1 81 ? -0.539 7.521 -7.890 1.00 96.31 81 MET A C 1
ATOM 603 O O . MET A 1 81 ? -1.290 8.382 -8.355 1.00 96.31 81 MET A O 1
ATOM 607 N N . ASP A 1 82 ? 0.777 7.678 -7.744 1.00 95.88 82 ASP A N 1
ATOM 608 C CA . ASP A 1 82 ? 1.518 8.708 -8.473 1.00 95.88 82 ASP A CA 1
ATOM 609 C C . ASP A 1 82 ? 2.176 8.055 -9.688 1.00 95.88 82 ASP A C 1
ATOM 611 O O . ASP A 1 82 ? 3.070 7.209 -9.597 1.00 95.88 82 ASP A O 1
ATOM 615 N N . VAL A 1 83 ? 1.668 8.415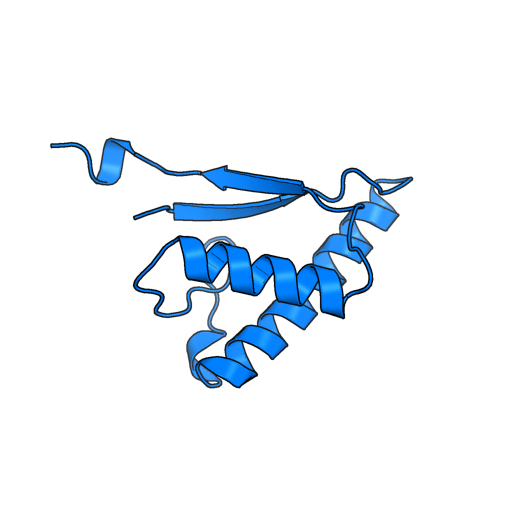 -10.861 1.00 94.25 83 VAL A N 1
ATOM 616 C CA . VAL A 1 83 ? 2.172 7.888 -12.123 1.00 94.25 83 VAL A CA 1
ATOM 617 C C . VAL A 1 83 ? 3.478 8.576 -12.516 1.00 94.25 83 VAL A C 1
ATOM 619 O O . VAL A 1 83 ? 4.271 7.936 -13.197 1.00 94.25 83 VAL A O 1
ATOM 622 N N . ALA A 1 84 ? 3.705 9.833 -12.116 1.00 94.62 84 ALA A N 1
ATOM 623 C CA . ALA A 1 84 ? 4.837 10.653 -12.557 1.00 94.62 84 ALA A CA 1
ATOM 624 C C . ALA A 1 84 ? 5.040 10.619 -14.090 1.00 94.62 84 ALA A C 1
ATOM 626 O O . ALA A 1 84 ? 6.140 10.413 -14.597 1.00 94.62 84 ALA A O 1
ATOM 627 N N . ALA A 1 85 ? 3.950 10.789 -14.855 1.00 95.50 85 ALA A N 1
ATOM 628 C CA . ALA A 1 85 ? 3.937 10.539 -16.302 1.00 95.50 85 ALA A 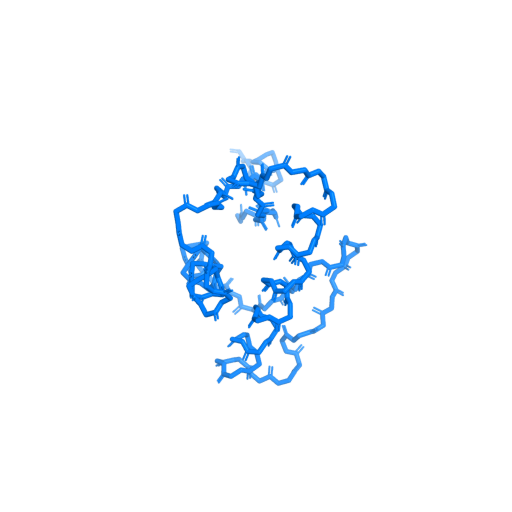CA 1
ATOM 629 C C . ALA A 1 85 ? 4.951 11.363 -17.108 1.00 95.50 85 ALA A C 1
ATOM 631 O O . ALA A 1 85 ? 5.417 10.914 -18.155 1.00 95.50 85 ALA A O 1
ATOM 632 N N . SER A 1 86 ? 5.312 12.545 -16.608 1.00 95.56 86 SER A N 1
ATOM 633 C CA . SER A 1 86 ? 6.329 13.410 -17.205 1.00 95.56 86 SER A CA 1
ATOM 634 C C . SER A 1 86 ? 7.701 12.736 -17.319 1.00 95.56 86 SER A C 1
ATOM 636 O O . SER A 1 86 ? 8.415 13.013 -18.274 1.00 95.56 86 SER A O 1
ATOM 638 N N . GLU A 1 87 ? 8.044 11.806 -16.422 1.00 92.00 87 GLU A N 1
ATOM 639 C CA . GLU A 1 87 ? 9.351 11.125 -16.402 1.00 92.00 87 GLU A CA 1
ATOM 640 C C . GLU A 1 87 ? 9.547 10.133 -17.558 1.00 92.00 87 GLU A C 1
ATOM 642 O O . GLU A 1 87 ? 10.646 9.635 -17.796 1.00 92.00 87 GLU A O 1
ATOM 647 N N . PHE A 1 88 ? 8.478 9.803 -18.284 1.00 91.12 88 PHE A N 1
ATOM 648 C CA . PHE A 1 88 ? 8.531 8.878 -19.418 1.00 91.12 88 PHE A CA 1
ATOM 649 C C . PHE A 1 88 ? 7.689 9.336 -20.611 1.0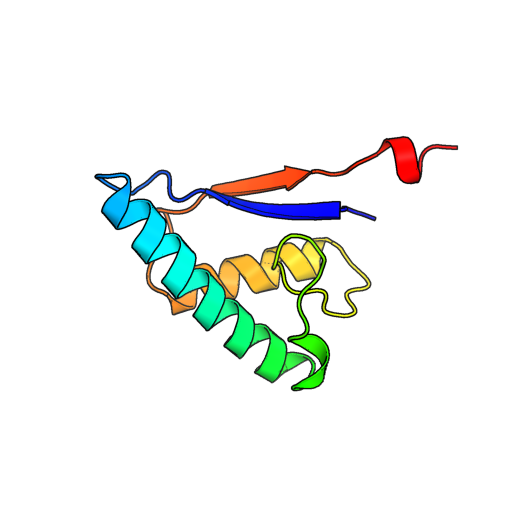0 91.12 88 PHE A C 1
ATOM 651 O O . PHE A 1 88 ? 7.444 8.553 -21.535 1.00 91.12 88 PHE A O 1
ATOM 658 N N . TYR A 1 89 ? 7.249 10.592 -20.599 1.00 90.31 89 TYR A N 1
ATOM 659 C CA . TYR A 1 89 ? 6.651 11.239 -21.755 1.00 90.31 89 TYR A CA 1
ATOM 660 C C . TYR A 1 89 ? 7.766 11.715 -22.695 1.00 90.31 89 TYR A C 1
ATOM 662 O O . TYR A 1 89 ? 8.691 12.396 -22.259 1.00 90.31 89 TYR A O 1
ATOM 670 N N . ASN A 1 90 ? 7.675 11.349 -23.975 1.00 76.94 90 ASN A N 1
ATOM 671 C CA . ASN A 1 90 ? 8.564 11.813 -25.045 1.00 76.94 90 ASN A CA 1
ATOM 672 C C . ASN A 1 90 ? 7.742 12.495 -26.135 1.00 76.94 90 ASN A C 1
ATOM 674 O O . ASN A 1 90 ? 6.699 11.909 -26.511 1.00 76.94 90 ASN A O 1
#

Radius of gyration: 13.42 Å; chains: 1; bounding box: 30×28×40 Å

Foldseek 3Di:
DFDDKDKFQQQDPDPVRRVVLRVQLQVLLQVLQCVPQNNVQSDADPVRHTHHPDPDPVVVVVSSQSSCVVSVNPPRMDMDTHRVVVVPDD

Sequence (90 aa):
AMQEFMILPTGASSFTEAMRMGSEIYHHLKAVIKGRFGLDATAVGDEGGFAPNILNNKDALDLIQEAIKKAGYAGKIEIGMDVAASEFYN

pLDDT: mean 94.95, std 5.18, range [73.31, 98.81]